Protein AF-V9HM98-F1 (afdb_monomer)

Organism: NCBI:txid641147

Radius of gyration: 25.58 Å; Cα contacts (8 Å, |Δi|>4): 56; chains: 1; bounding box: 31×77×82 Å

Structure (mmCIF, N/CA/C/O backbone):
data_AF-V9HM98-F1
#
_entry.id   AF-V9HM98-F1
#
loop_
_atom_site.group_PDB
_atom_site.id
_atom_site.type_symbol
_atom_site.label_atom_id
_atom_site.label_alt_id
_atom_site.label_comp_id
_atom_site.label_asym_id
_atom_site.label_entity_id
_atom_site.label_seq_id
_atom_site.pdbx_PDB_ins_code
_atom_site.Cartn_x
_atom_site.Cartn_y
_atom_site.Cartn_z
_atom_site.occupancy
_atom_site.B_iso_or_equiv
_atom_site.auth_seq_id
_atom_site.auth_comp_id
_atom_site.auth_asym_id
_atom_site.auth_atom_id
_atom_site.pdbx_PDB_model_num
ATOM 1 N N . MET A 1 1 ? 10.610 67.398 22.440 1.00 40.25 1 MET A N 1
ATOM 2 C CA . MET A 1 1 ? 9.417 66.665 21.952 1.00 40.25 1 MET A CA 1
ATOM 3 C C . MET A 1 1 ? 9.298 65.386 22.791 1.00 40.25 1 MET A C 1
ATOM 5 O O . MET A 1 1 ? 10.158 64.537 22.656 1.00 40.25 1 MET A O 1
ATOM 9 N N . LYS A 1 2 ? 8.566 65.374 23.925 1.00 47.34 2 LYS A N 1
ATOM 10 C CA . LYS A 1 2 ? 7.246 64.705 24.119 1.00 47.34 2 LYS A CA 1
ATOM 11 C C . LYS A 1 2 ? 7.135 63.411 23.273 1.00 47.34 2 LYS A C 1
ATOM 13 O O . LYS A 1 2 ? 7.101 63.528 22.058 1.00 47.34 2 LYS A O 1
ATOM 18 N N . LYS A 1 3 ? 7.059 62.194 23.830 1.00 44.09 3 LYS A N 1
ATOM 19 C CA . LYS A 1 3 ? 6.040 61.705 24.781 1.00 44.09 3 LYS A CA 1
ATOM 20 C C . LYS A 1 3 ? 6.551 60.533 25.644 1.00 44.09 3 LYS A C 1
ATOM 22 O O . LYS A 1 3 ? 7.114 59.577 25.128 1.00 44.09 3 LYS A O 1
ATOM 27 N N . LEU A 1 4 ? 6.260 60.624 26.941 1.00 59.47 4 LEU A N 1
ATOM 28 C CA . LEU A 1 4 ? 6.165 59.519 27.898 1.00 59.47 4 LEU A CA 1
ATOM 29 C C . LEU A 1 4 ? 5.005 58.596 27.511 1.00 59.47 4 LEU A C 1
ATOM 31 O O . LEU A 1 4 ? 3.906 59.119 27.337 1.00 59.47 4 LEU A O 1
ATOM 35 N N . ILE A 1 5 ? 5.211 57.276 27.491 1.00 60.12 5 ILE A N 1
ATOM 36 C CA . ILE A 1 5 ? 4.172 56.299 27.852 1.00 60.12 5 ILE A CA 1
ATOM 37 C C . ILE A 1 5 ? 4.832 55.166 28.653 1.00 60.12 5 ILE A C 1
ATOM 39 O O . ILE A 1 5 ? 5.575 54.345 28.124 1.00 60.12 5 ILE A O 1
ATOM 43 N N . LEU A 1 6 ? 4.552 55.182 29.954 1.00 52.66 6 LEU A N 1
ATOM 44 C CA . LEU A 1 6 ? 4.704 54.081 30.898 1.00 52.66 6 LEU A CA 1
ATOM 45 C C . LEU A 1 6 ? 3.613 53.044 30.609 1.00 52.66 6 LEU A C 1
ATOM 47 O O . LEU A 1 6 ? 2.437 53.400 30.662 1.00 52.66 6 LEU A O 1
ATOM 51 N N . ILE A 1 7 ? 3.973 51.782 30.367 1.00 58.44 7 ILE A N 1
ATOM 52 C CA 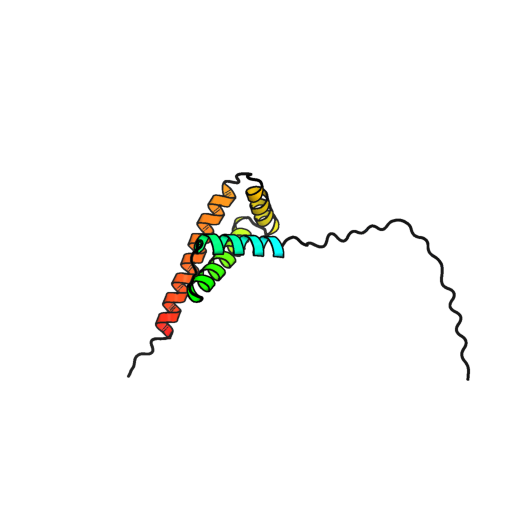. ILE A 1 7 ? 3.044 50.651 30.515 1.00 58.44 7 ILE A CA 1
ATOM 53 C C . ILE A 1 7 ? 3.763 49.546 31.288 1.00 58.44 7 ILE A C 1
ATOM 55 O O . ILE A 1 7 ? 4.513 48.742 30.741 1.00 58.44 7 ILE A O 1
ATOM 59 N N . SER A 1 8 ? 3.517 49.549 32.595 1.00 55.88 8 SER A N 1
ATOM 60 C CA . SER A 1 8 ? 3.678 48.406 33.484 1.00 55.88 8 SER A CA 1
ATOM 61 C C . SER A 1 8 ? 2.553 47.411 33.202 1.00 55.88 8 SER A C 1
ATOM 63 O O . SER A 1 8 ? 1.397 47.744 33.453 1.00 55.88 8 SER A O 1
ATOM 65 N N . VAL A 1 9 ? 2.858 46.198 32.729 1.00 57.97 9 VAL A N 1
ATOM 66 C CA . VAL A 1 9 ? 1.896 45.079 32.709 1.00 57.97 9 VAL A CA 1
ATOM 67 C C . VAL A 1 9 ? 2.601 43.776 33.103 1.00 57.97 9 VAL A C 1
ATOM 69 O O . VAL A 1 9 ? 3.288 43.141 32.314 1.00 57.97 9 VAL A O 1
ATOM 72 N N . LEU A 1 10 ? 2.416 43.457 34.386 1.00 48.59 10 LEU A N 1
ATOM 73 C CA . LEU A 1 10 ? 2.056 42.159 34.970 1.00 48.59 10 LEU A CA 1
ATOM 74 C C . LEU A 1 10 ? 2.891 40.915 34.607 1.00 48.59 10 LEU A C 1
ATOM 76 O O . LEU A 1 10 ? 2.610 40.198 33.648 1.00 48.59 10 LEU A O 1
ATOM 80 N N . LEU A 1 11 ? 3.794 40.565 35.537 1.00 52.94 11 LEU A N 1
ATOM 81 C CA . LEU A 1 11 ? 4.126 39.173 35.850 1.00 52.94 11 LEU A CA 1
ATOM 82 C C . LEU A 1 11 ? 2.828 38.380 36.054 1.00 52.94 11 LEU A C 1
ATOM 84 O O . LEU A 1 11 ? 2.105 38.611 37.021 1.00 52.94 11 LEU A O 1
ATOM 88 N N . SER A 1 12 ? 2.579 37.411 35.179 1.00 51.75 12 SER A N 1
ATOM 89 C CA . SER A 1 12 ? 1.585 36.363 35.402 1.00 51.75 12 SER A CA 1
ATOM 90 C C . SER A 1 12 ? 2.308 35.020 35.353 1.00 51.75 12 SER A C 1
ATOM 92 O O . SER A 1 12 ? 2.498 34.450 34.281 1.00 51.75 12 SER A O 1
ATOM 94 N N . LEU A 1 13 ? 2.744 34.522 36.516 1.00 52.25 13 LEU A N 1
ATOM 95 C CA . LEU A 1 13 ? 3.039 33.100 36.678 1.00 52.25 13 LEU A CA 1
ATOM 96 C C . LEU A 1 13 ? 1.717 32.343 36.535 1.00 52.25 13 LEU A C 1
ATOM 98 O O . LEU A 1 13 ? 0.898 32.354 37.449 1.00 52.25 13 LEU A O 1
ATOM 102 N N . THR A 1 14 ? 1.518 31.688 35.395 1.00 60.25 14 THR A N 1
ATOM 103 C CA . THR A 1 14 ? 0.473 30.672 35.244 1.00 60.25 14 THR A CA 1
ATOM 104 C C . THR A 1 14 ? 1.160 29.347 34.962 1.00 60.25 14 THR A C 1
ATOM 106 O O . THR A 1 14 ? 1.783 29.161 33.919 1.00 60.25 14 THR A O 1
ATOM 109 N N . ALA A 1 15 ? 1.091 28.455 35.946 1.00 52.12 15 ALA A N 1
ATOM 110 C CA . ALA A 1 15 ? 1.438 27.053 35.807 1.00 52.12 15 ALA A CA 1
ATOM 111 C C . ALA A 1 15 ? 0.477 26.351 34.829 1.00 52.12 15 ALA A C 1
ATOM 113 O O . ALA A 1 15 ? -0.694 26.710 34.733 1.00 52.12 15 ALA A O 1
ATOM 114 N N . CYS A 1 16 ? 0.994 25.313 34.168 1.00 51.22 16 CYS A N 1
ATOM 115 C CA . CYS A 1 16 ? 0.264 24.285 33.423 1.00 51.22 16 CYS A CA 1
ATOM 116 C C . CYS A 1 16 ? -0.601 24.764 32.248 1.00 51.22 16 CYS A C 1
ATOM 118 O O . CYS A 1 16 ? -1.818 24.802 32.344 1.00 51.22 16 CYS A O 1
ATOM 120 N N . PHE A 1 17 ? 0.016 24.936 31.081 1.00 46.81 17 PHE A N 1
ATOM 121 C CA . PHE A 1 17 ? -0.564 24.393 29.851 1.00 46.81 17 PHE A CA 1
ATOM 122 C C . PHE A 1 17 ? 0.560 23.774 29.022 1.00 46.81 17 PHE A C 1
ATOM 124 O O . PHE A 1 17 ? 1.046 24.350 28.052 1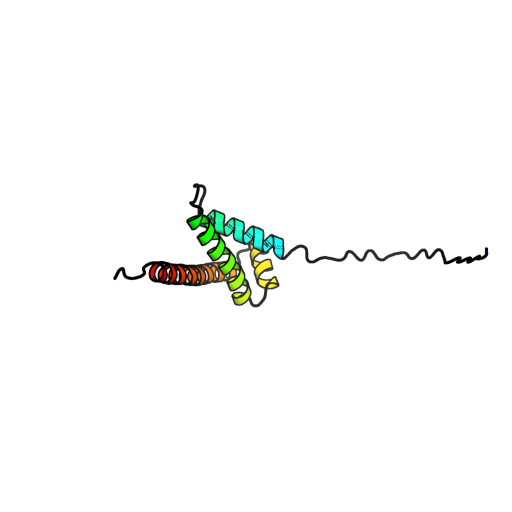.00 46.81 17 PHE A O 1
ATOM 131 N N . ASP A 1 18 ? 0.935 22.551 29.405 1.00 50.56 18 ASP A N 1
ATOM 132 C CA . ASP A 1 18 ? 1.464 21.545 28.484 1.00 50.56 18 ASP A CA 1
ATOM 133 C C . ASP A 1 18 ? 0.326 21.184 27.516 1.00 50.56 18 ASP A C 1
ATOM 135 O O . ASP A 1 18 ? -0.275 20.116 27.559 1.00 50.56 18 ASP A O 1
ATOM 139 N N . LYS A 1 19 ? -0.083 22.142 26.679 1.00 44.31 19 LYS A N 1
ATOM 140 C CA . LYS A 1 19 ? -0.898 21.829 25.515 1.00 44.31 19 LYS A CA 1
ATOM 141 C C . LYS A 1 19 ? 0.100 21.436 24.447 1.00 44.31 19 LYS A C 1
ATOM 143 O O . LYS A 1 19 ? 0.387 22.197 23.528 1.00 44.31 19 LYS A O 1
ATOM 148 N N . LYS A 1 20 ? 0.657 20.234 24.624 1.00 40.72 20 LYS A N 1
ATOM 149 C CA . LYS A 1 20 ? 1.139 19.411 23.526 1.00 40.72 20 LYS A CA 1
ATOM 150 C C . LYS A 1 20 ? 0.011 19.443 22.500 1.00 40.72 20 LYS A C 1
ATOM 152 O O . LYS A 1 20 ? -1.014 18.786 22.663 1.00 40.72 20 LYS A O 1
ATOM 157 N N . GLN A 1 21 ? 0.127 20.321 21.510 1.00 38.16 21 GLN A N 1
ATOM 158 C CA . GLN A 1 21 ? -0.650 20.157 20.305 1.00 38.16 21 GLN A CA 1
ATOM 159 C C . GLN A 1 21 ? -0.159 18.827 19.752 1.00 38.16 21 GLN A C 1
ATOM 161 O O . GLN A 1 21 ? 0.961 18.727 19.252 1.00 38.16 21 GLN A O 1
ATOM 166 N N . GLU A 1 22 ? -0.956 17.779 19.942 1.00 50.53 22 GLU A N 1
ATOM 167 C CA . GLU A 1 22 ? -0.905 16.619 19.070 1.00 50.53 22 GLU A CA 1
ATOM 168 C C . GLU A 1 22 ? -1.279 17.132 17.682 1.00 50.53 22 GLU A C 1
ATOM 170 O O . GLU A 1 22 ? -2.430 17.121 17.255 1.00 50.53 22 GLU A O 1
ATOM 175 N N . GLU A 1 23 ? -0.285 17.695 17.001 1.00 45.44 23 GLU A N 1
ATOM 176 C CA . GLU A 1 23 ? -0.349 17.872 15.569 1.00 45.44 23 GLU A CA 1
ATOM 177 C C . GLU A 1 23 ? -0.552 16.484 14.952 1.00 45.44 23 GLU A C 1
ATOM 179 O O . GLU A 1 23 ? 0.137 15.540 15.360 1.00 45.44 23 GLU A O 1
ATOM 184 N N . PRO A 1 24 ? -1.448 16.322 13.965 1.00 44.25 24 PRO A N 1
ATOM 185 C CA . PRO A 1 24 ? -1.647 15.055 13.278 1.00 44.25 24 PRO A CA 1
ATOM 186 C C . PRO A 1 24 ? -0.438 14.788 12.370 1.00 44.25 24 PRO A C 1
ATOM 188 O O . PRO A 1 24 ? -0.489 14.912 11.152 1.00 44.25 24 PRO A O 1
ATOM 191 N N . LYS A 1 25 ? 0.692 14.413 12.970 1.00 43.84 25 LYS A N 1
ATOM 192 C CA . LYS A 1 25 ? 1.968 14.116 12.307 1.00 43.84 25 LYS A CA 1
ATOM 193 C C . LYS A 1 25 ? 1.998 12.703 11.708 1.00 43.84 25 LYS A C 1
ATOM 195 O O . LYS A 1 25 ? 3.060 12.095 11.616 1.00 43.84 25 LYS A O 1
ATOM 200 N N . SER A 1 26 ? 0.835 12.142 11.372 1.00 51.38 26 SER A N 1
ATOM 201 C CA . SER A 1 26 ? 0.700 10.704 11.104 1.00 51.38 26 SER A CA 1
ATOM 202 C C . SER A 1 26 ? 0.028 10.343 9.780 1.00 51.38 26 SER A C 1
ATOM 204 O O . SER A 1 26 ? 0.063 9.167 9.443 1.00 51.38 26 SER A O 1
ATOM 206 N N . THR A 1 27 ? -0.543 11.277 9.019 1.00 55.84 27 THR A N 1
ATOM 207 C CA . THR A 1 27 ? -1.275 10.927 7.785 1.00 55.84 27 THR A CA 1
ATOM 208 C C . THR A 1 27 ? -0.382 10.930 6.538 1.00 55.84 27 THR A C 1
ATOM 210 O O . THR A 1 27 ? -0.412 10.002 5.731 1.00 55.84 27 THR A O 1
ATOM 213 N N . SER A 1 28 ? 0.502 11.926 6.387 1.00 65.75 28 SER A N 1
ATOM 214 C CA . SER A 1 28 ? 1.401 12.008 5.221 1.00 65.75 28 SER A CA 1
ATOM 215 C C . SER A 1 28 ? 2.489 10.930 5.218 1.00 65.75 28 SER A C 1
ATOM 217 O O . SER A 1 28 ? 2.872 10.449 4.152 1.00 65.75 28 SER A O 1
ATOM 219 N N . SER A 1 29 ? 2.966 10.520 6.395 1.00 85.62 29 SER A N 1
ATOM 220 C CA . SER A 1 29 ? 4.038 9.531 6.534 1.00 85.62 29 SER A CA 1
ATOM 221 C C . SER A 1 29 ? 3.572 8.114 6.202 1.00 85.62 29 SER A C 1
ATOM 223 O O . SER A 1 29 ? 4.300 7.386 5.534 1.00 85.62 29 SER A O 1
ATOM 225 N N . ILE A 1 30 ? 2.352 7.729 6.591 1.00 91.69 30 ILE A N 1
ATOM 226 C CA . ILE A 1 30 ? 1.814 6.393 6.289 1.00 91.69 30 ILE A CA 1
ATOM 227 C C . ILE A 1 30 ? 1.582 6.243 4.795 1.00 91.69 30 ILE A C 1
ATOM 229 O O . ILE A 1 30 ? 2.021 5.252 4.222 1.00 91.69 30 ILE A O 1
ATOM 233 N N . ARG A 1 31 ? 0.975 7.244 4.145 1.00 94.44 31 ARG A N 1
ATOM 234 C CA . ARG A 1 31 ? 0.812 7.242 2.687 1.00 94.44 31 ARG A CA 1
ATOM 235 C C . ARG A 1 31 ? 2.152 7.101 1.976 1.00 94.44 31 ARG A C 1
ATOM 237 O O . ARG A 1 31 ? 2.296 6.251 1.108 1.00 94.44 31 ARG A O 1
ATOM 244 N N . GLN A 1 32 ? 3.149 7.901 2.357 1.00 94.25 32 GLN A N 1
ATOM 245 C CA . GLN A 1 32 ? 4.476 7.837 1.739 1.00 94.25 32 GLN A CA 1
ATOM 246 C C . GLN A 1 32 ? 5.140 6.471 1.927 1.00 94.25 32 GLN A C 1
ATOM 248 O O . GLN A 1 32 ? 5.664 5.913 0.964 1.00 94.25 32 GLN A O 1
ATOM 253 N N . ASN A 1 33 ? 5.097 5.922 3.142 1.00 93.62 33 ASN A N 1
ATOM 254 C CA . ASN A 1 33 ? 5.679 4.616 3.443 1.00 93.62 33 ASN A CA 1
ATOM 255 C C . ASN A 1 33 ? 4.965 3.498 2.680 1.00 93.62 33 ASN A C 1
ATOM 257 O O . ASN A 1 33 ? 5.628 2.680 2.043 1.00 93.62 33 ASN A O 1
ATOM 261 N N . PHE A 1 34 ? 3.630 3.515 2.681 1.00 93.94 34 PHE A N 1
ATOM 262 C CA . PHE A 1 34 ? 2.800 2.580 1.930 1.00 93.94 34 PHE A CA 1
ATOM 263 C C . PHE A 1 34 ? 3.132 2.628 0.439 1.00 93.94 34 PHE A C 1
ATOM 265 O O . PHE A 1 34 ? 3.491 1.610 -0.150 1.00 93.94 34 PHE A O 1
ATOM 272 N N . THR A 1 35 ? 3.076 3.814 -0.175 1.00 95.00 35 THR A N 1
ATOM 273 C CA . THR A 1 35 ? 3.312 3.956 -1.612 1.00 95.00 35 THR A CA 1
ATOM 274 C C . THR A 1 35 ? 4.735 3.544 -1.975 1.00 95.00 35 THR A C 1
ATOM 276 O O . THR A 1 35 ? 4.930 2.831 -2.955 1.00 95.00 35 THR A O 1
ATOM 279 N N . LYS A 1 36 ? 5.735 3.909 -1.163 1.00 94.69 36 LYS A N 1
ATOM 280 C CA . LYS A 1 36 ? 7.124 3.492 -1.382 1.00 94.69 36 LYS A CA 1
ATOM 281 C C . LYS A 1 36 ? 7.275 1.969 -1.338 1.00 94.69 36 LYS A C 1
ATOM 283 O O . LYS A 1 36 ? 7.894 1.405 -2.238 1.00 94.69 36 LYS A O 1
ATOM 288 N N . ALA A 1 37 ? 6.704 1.309 -0.330 1.00 93.44 37 ALA A N 1
ATOM 289 C CA . ALA A 1 37 ? 6.758 -0.146 -0.195 1.00 93.44 37 ALA A CA 1
ATOM 290 C C . ALA A 1 37 ? 6.014 -0.857 -1.337 1.00 93.44 37 ALA A C 1
ATOM 292 O O . ALA A 1 37 ? 6.517 -1.835 -1.891 1.00 93.44 37 ALA A O 1
ATOM 293 N N . CYS A 1 38 ? 4.858 -0.329 -1.742 1.00 95.44 38 CYS A N 1
ATOM 294 C CA . CYS A 1 38 ? 4.094 -0.826 -2.881 1.00 95.44 38 CYS A CA 1
ATOM 295 C C . CYS A 1 38 ? 4.895 -0.715 -4.189 1.00 95.44 38 CYS A C 1
ATOM 297 O O . CYS A 1 38 ? 5.027 -1.702 -4.912 1.00 95.44 38 CYS A O 1
ATOM 299 N N . VAL A 1 39 ? 5.506 0.443 -4.467 1.00 95.50 39 VAL A N 1
ATOM 300 C CA . VAL A 1 39 ? 6.325 0.652 -5.674 1.00 95.50 39 VAL A CA 1
ATOM 301 C C . VAL A 1 39 ? 7.542 -0.268 -5.674 1.00 95.50 39 VAL A C 1
ATOM 303 O O . VAL A 1 39 ? 7.820 -0.911 -6.685 1.00 95.50 39 VAL A O 1
ATOM 306 N N . GLN A 1 40 ? 8.244 -0.374 -4.544 1.00 95.25 40 GLN A N 1
ATOM 307 C CA . GLN A 1 40 ? 9.378 -1.287 -4.405 1.00 95.25 40 GLN A CA 1
ATOM 308 C C . GLN A 1 40 ? 8.955 -2.741 -4.654 1.00 95.25 40 GLN A C 1
ATOM 310 O O . GLN A 1 40 ? 9.643 -3.462 -5.370 1.00 95.25 40 GLN A O 1
ATOM 315 N N . SER A 1 41 ? 7.801 -3.157 -4.129 1.00 93.62 41 SER A N 1
ATOM 316 C CA . SER A 1 41 ? 7.265 -4.508 -4.339 1.00 93.62 41 SER A CA 1
ATOM 317 C C . SER A 1 41 ? 6.890 -4.763 -5.801 1.00 93.62 41 SER A C 1
ATOM 319 O O . SER A 1 41 ? 7.138 -5.847 -6.321 1.00 93.62 41 SER A O 1
ATOM 321 N N . ALA A 1 42 ? 6.328 -3.763 -6.487 1.00 94.19 42 ALA A N 1
ATOM 322 C CA . ALA A 1 42 ? 5.919 -3.874 -7.885 1.00 94.19 42 ALA A CA 1
ATOM 323 C C . ALA A 1 42 ? 7.107 -3.944 -8.860 1.00 94.19 42 ALA A C 1
ATOM 325 O O . ALA A 1 42 ? 7.020 -4.600 -9.899 1.00 94.19 42 ALA A O 1
ATOM 326 N N . LEU A 1 43 ? 8.207 -3.253 -8.551 1.00 95.25 43 LEU A N 1
ATOM 327 C CA . LEU A 1 43 ? 9.378 -3.161 -9.430 1.00 95.25 43 LEU A CA 1
ATOM 328 C C . LEU A 1 43 ? 10.478 -4.176 -9.079 1.00 95.25 43 LEU A C 1
ATOM 330 O O . LEU A 1 43 ? 11.272 -4.543 -9.949 1.00 95.25 43 LEU A O 1
ATOM 334 N N . GLY A 1 44 ? 10.508 -4.653 -7.832 1.00 92.12 44 GLY A N 1
ATOM 335 C CA . GLY A 1 44 ? 11.594 -5.466 -7.291 1.00 92.12 44 GLY A CA 1
ATOM 336 C C . GLY A 1 44 ? 12.917 -4.695 -7.204 1.00 92.12 44 GLY A C 1
ATOM 337 O O . GLY A 1 44 ? 12.963 -3.474 -7.336 1.00 92.12 44 GLY A O 1
ATOM 338 N N . ASP A 1 45 ? 14.021 -5.420 -7.019 1.00 89.19 45 ASP A N 1
ATOM 339 C CA . ASP A 1 45 ? 15.351 -4.819 -6.799 1.00 89.19 45 ASP A CA 1
ATOM 340 C C . ASP A 1 45 ? 16.067 -4.379 -8.090 1.00 89.19 45 ASP A C 1
ATOM 342 O O . ASP A 1 45 ? 17.208 -3.912 -8.062 1.00 89.19 45 ASP A O 1
ATOM 346 N N . LYS A 1 46 ? 15.433 -4.562 -9.253 1.00 84.69 46 LYS A N 1
ATOM 347 C CA . LYS A 1 46 ? 16.043 -4.230 -10.544 1.00 84.69 46 LYS A CA 1
ATOM 348 C C . LYS A 1 46 ? 15.771 -2.768 -10.901 1.00 84.69 46 LYS A C 1
ATOM 350 O O . LYS A 1 46 ? 14.666 -2.283 -10.669 1.00 84.69 46 LYS A O 1
ATOM 355 N N . PRO A 1 47 ? 16.725 -2.082 -11.554 1.00 85.31 47 PRO A N 1
ATOM 356 C CA . PRO A 1 47 ? 16.468 -0.764 -12.115 1.00 85.31 47 PRO A CA 1
ATOM 357 C C . PRO A 1 47 ? 15.259 -0.802 -13.058 1.00 85.31 47 PRO A C 1
ATOM 359 O O . PRO A 1 47 ? 15.226 -1.579 -14.018 1.00 85.31 47 PRO A O 1
ATOM 362 N N . ALA A 1 48 ? 14.262 0.032 -12.778 1.00 90.38 48 ALA A N 1
ATOM 363 C CA . ALA A 1 48 ? 13.097 0.223 -13.628 1.00 90.38 48 ALA A CA 1
ATOM 364 C C . ALA A 1 48 ? 13.324 1.404 -14.581 1.00 90.38 48 ALA A C 1
ATOM 366 O O . ALA A 1 48 ? 14.044 2.346 -14.251 1.00 90.38 48 ALA A O 1
ATOM 367 N N . SER A 1 49 ? 12.697 1.371 -15.760 1.00 94.19 49 SER A N 1
ATOM 368 C CA . SER A 1 49 ? 12.648 2.565 -16.609 1.00 94.19 49 SER A CA 1
ATOM 369 C C . SER A 1 49 ? 11.788 3.649 -15.940 1.00 94.19 49 SER A C 1
ATOM 371 O O . SER A 1 49 ? 10.905 3.305 -15.141 1.00 94.19 49 SER A O 1
ATOM 373 N N . PRO A 1 50 ? 11.987 4.938 -16.267 1.00 94.50 50 PRO A N 1
ATOM 374 C CA . PRO A 1 50 ? 11.168 6.020 -15.721 1.00 94.50 50 PRO A CA 1
ATOM 375 C C . PRO A 1 50 ? 9.664 5.797 -15.927 1.00 94.50 50 PRO A C 1
ATOM 377 O O . PRO A 1 50 ? 8.873 6.061 -15.026 1.00 94.50 50 PRO A O 1
ATOM 380 N N . GLU A 1 51 ? 9.262 5.231 -17.067 1.00 92.19 51 GLU A N 1
ATOM 381 C CA . GLU A 1 51 ? 7.860 4.939 -17.381 1.00 92.19 51 GLU A CA 1
ATOM 382 C C . GLU A 1 51 ? 7.295 3.849 -16.466 1.00 92.19 51 GLU A C 1
ATOM 384 O O . GLU A 1 51 ? 6.193 3.992 -15.935 1.00 92.19 51 GLU A O 1
ATOM 389 N N . LYS A 1 52 ? 8.059 2.772 -16.233 1.00 92.44 52 LYS A N 1
ATOM 390 C CA . LYS A 1 52 ? 7.659 1.707 -15.300 1.00 92.44 52 LYS A CA 1
ATOM 391 C C . LYS A 1 52 ? 7.563 2.232 -13.873 1.00 92.44 52 LYS A C 1
ATOM 393 O O . LYS A 1 52 ? 6.619 1.895 -13.163 1.00 92.44 52 LYS A O 1
ATOM 398 N N . GLN A 1 53 ? 8.511 3.076 -13.472 1.00 95.00 53 GLN A N 1
ATOM 399 C CA . GLN A 1 53 ? 8.502 3.706 -12.158 1.00 95.00 53 GLN A CA 1
ATOM 400 C C . GLN A 1 53 ? 7.287 4.620 -11.982 1.00 95.00 53 GLN A C 1
ATOM 402 O O . GLN A 1 53 ? 6.601 4.539 -10.966 1.00 95.00 53 GLN A O 1
ATOM 407 N N . GLN A 1 54 ? 6.976 5.441 -12.986 1.00 94.12 54 GLN A N 1
ATOM 408 C CA . GLN A 1 54 ? 5.815 6.322 -12.962 1.00 94.12 54 GLN A CA 1
ATOM 409 C C . GLN A 1 54 ? 4.501 5.534 -12.927 1.00 94.12 54 GLN A C 1
ATOM 411 O O . GLN A 1 54 ? 3.614 5.866 -12.143 1.00 94.12 54 GLN A O 1
ATOM 416 N N . PHE A 1 55 ? 4.373 4.476 -13.731 1.00 94.19 55 PHE A N 1
ATOM 417 C CA . PHE A 1 55 ? 3.183 3.626 -13.724 1.00 94.19 55 PHE A CA 1
ATOM 418 C C . PHE A 1 55 ? 2.971 2.946 -12.364 1.00 94.19 55 PHE A C 1
ATOM 420 O O . PHE A 1 55 ? 1.854 2.949 -11.839 1.00 94.19 55 PHE A O 1
ATOM 427 N N . ALA A 1 56 ? 4.038 2.406 -11.766 1.00 95.31 56 ALA A N 1
ATOM 428 C CA . ALA A 1 56 ? 3.980 1.812 -10.433 1.00 95.31 56 ALA A CA 1
ATOM 429 C C . ALA A 1 56 ? 3.565 2.848 -9.379 1.00 95.31 56 ALA A C 1
ATOM 431 O O . ALA A 1 56 ? 2.662 2.584 -8.589 1.00 95.31 56 ALA A O 1
ATOM 432 N N . GLN A 1 57 ? 4.156 4.046 -9.415 1.00 95.94 57 GLN A N 1
ATOM 433 C CA . GLN A 1 57 ? 3.814 5.145 -8.510 1.00 95.94 57 GLN A CA 1
ATOM 434 C C . GLN A 1 57 ? 2.329 5.519 -8.612 1.00 95.94 57 GLN A C 1
ATOM 436 O O . GLN A 1 57 ? 1.629 5.525 -7.602 1.00 95.94 57 GLN A O 1
ATOM 441 N N . GLN A 1 58 ? 1.826 5.756 -9.828 1.00 96.00 58 GLN A N 1
ATOM 442 C CA . GLN A 1 58 ? 0.420 6.102 -10.068 1.00 96.00 58 GLN A CA 1
ATOM 443 C C . GLN A 1 58 ? -0.537 5.006 -9.588 1.00 96.00 58 GLN A C 1
ATOM 445 O O . GLN A 1 58 ? -1.565 5.297 -8.975 1.00 96.00 58 GLN A O 1
ATOM 450 N N . THR A 1 59 ? -0.187 3.744 -9.841 1.00 96.25 59 THR A N 1
ATOM 451 C CA . THR A 1 59 ? -0.986 2.596 -9.405 1.00 96.25 59 THR A CA 1
ATOM 452 C C . THR A 1 59 ? -1.025 2.507 -7.881 1.00 96.25 59 THR A C 1
ATOM 454 O O . THR A 1 59 ? -2.107 2.409 -7.313 1.00 96.25 59 THR A O 1
ATOM 457 N N . CYS A 1 60 ? 0.120 2.610 -7.206 1.00 96.75 60 CYS A N 1
ATOM 458 C CA . CYS A 1 60 ? 0.206 2.522 -5.749 1.00 96.75 60 CYS A CA 1
ATOM 459 C C . CYS A 1 60 ? -0.464 3.703 -5.027 1.00 96.75 60 CYS A C 1
ATOM 461 O O . CYS A 1 60 ? -1.106 3.502 -3.998 1.00 96.75 60 CYS A O 1
ATOM 463 N N . ASP A 1 61 ? -0.377 4.917 -5.579 1.00 96.38 61 ASP A N 1
ATOM 464 C CA . ASP A 1 61 ? -1.126 6.070 -5.068 1.00 96.38 61 ASP A CA 1
ATOM 465 C C . ASP A 1 61 ? -2.643 5.844 -5.175 1.00 96.38 61 ASP A C 1
ATOM 467 O O . ASP A 1 61 ? -3.376 6.102 -4.223 1.00 96.38 61 ASP A O 1
ATOM 471 N N . CYS A 1 62 ? -3.110 5.294 -6.299 1.00 97.69 62 CYS A N 1
ATOM 472 C CA . CYS A 1 62 ? -4.514 4.924 -6.471 1.00 97.69 62 CYS A CA 1
ATOM 473 C C . CYS A 1 62 ? -4.955 3.844 -5.476 1.00 97.69 62 CYS A C 1
ATOM 475 O O . CYS A 1 62 ? -6.028 3.971 -4.896 1.00 97.69 62 CYS A O 1
ATOM 477 N N . VAL A 1 63 ? -4.135 2.813 -5.242 1.00 97.19 63 VAL A N 1
ATOM 478 C CA . VAL A 1 63 ? -4.443 1.742 -4.277 1.00 97.19 63 VAL A CA 1
ATOM 479 C C . VAL A 1 63 ? -4.667 2.321 -2.885 1.00 97.19 63 VAL A C 1
ATOM 481 O O . VAL A 1 63 ? -5.625 1.947 -2.216 1.00 97.19 63 VAL A O 1
ATOM 484 N N . TYR A 1 64 ? -3.827 3.267 -2.461 1.00 96.88 64 TYR A N 1
ATOM 485 C CA . TYR A 1 64 ? -4.000 3.928 -1.172 1.00 96.88 64 TYR A CA 1
ATOM 486 C C . TYR A 1 64 ? -5.333 4.688 -1.095 1.00 96.88 64 TYR A C 1
ATOM 488 O O . TYR A 1 64 ? -6.085 4.531 -0.133 1.00 96.88 64 TYR A O 1
ATOM 496 N N . ASP A 1 65 ? -5.655 5.472 -2.125 1.00 96.75 65 ASP A N 1
ATOM 497 C CA . ASP A 1 65 ? -6.871 6.288 -2.154 1.00 96.75 65 ASP A CA 1
ATOM 498 C C . ASP A 1 65 ? -8.150 5.426 -2.250 1.00 96.75 65 ASP A C 1
ATOM 500 O O . ASP A 1 65 ? -9.163 5.738 -1.621 1.00 96.75 65 ASP A O 1
ATOM 504 N N . GLU A 1 66 ? -8.127 4.326 -3.010 1.00 97.50 66 GLU A N 1
ATOM 505 C CA . GLU A 1 66 ? -9.238 3.365 -3.073 1.00 97.50 66 GLU A CA 1
ATOM 506 C C . GLU A 1 66 ? -9.349 2.533 -1.783 1.00 97.50 66 GLU A C 1
ATOM 508 O O . GLU A 1 66 ? -10.460 2.240 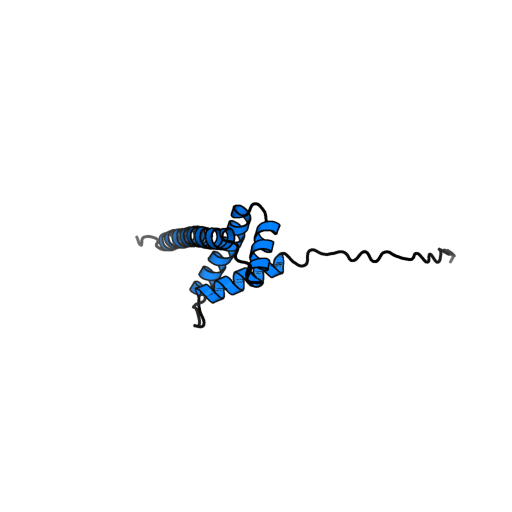-1.335 1.00 97.50 66 GLU A O 1
ATOM 513 N N . GLY A 1 67 ? -8.226 2.225 -1.126 1.00 96.94 67 GLY A N 1
ATOM 514 C CA . GLY A 1 67 ? -8.194 1.553 0.175 1.00 96.94 67 GLY A CA 1
ATOM 515 C C . GLY A 1 67 ? -8.928 2.347 1.257 1.00 96.94 67 GLY A C 1
ATOM 516 O O . GLY A 1 67 ? -9.753 1.786 1.981 1.00 96.94 67 GLY A O 1
ATOM 517 N N . ILE A 1 68 ? -8.732 3.671 1.293 1.00 96.69 68 ILE A N 1
ATOM 518 C CA . ILE A 1 68 ? -9.476 4.586 2.178 1.00 96.69 68 ILE A CA 1
ATOM 519 C C . ILE A 1 68 ? -10.989 4.456 1.965 1.00 96.69 68 ILE A C 1
ATOM 521 O O . ILE A 1 68 ? -11.747 4.339 2.930 1.00 96.69 68 ILE A O 1
ATOM 525 N N . LYS A 1 69 ? -11.442 4.457 0.705 1.00 96.31 69 LYS A N 1
ATOM 526 C CA . LYS A 1 69 ? -12.872 4.353 0.373 1.00 96.31 69 LYS A CA 1
ATOM 527 C C . LYS A 1 69 ? -13.454 3.006 0.793 1.00 96.31 69 LYS A C 1
ATOM 529 O O . LYS A 1 69 ? -14.562 2.965 1.318 1.00 96.31 69 LYS A O 1
ATOM 534 N N . ALA A 1 70 ? -12.708 1.921 0.588 1.00 96.31 70 ALA A N 1
ATOM 535 C CA . ALA A 1 70 ? -13.134 0.568 0.940 1.00 96.31 70 ALA A CA 1
ATOM 536 C C . ALA A 1 70 ? -13.168 0.326 2.461 1.00 96.31 70 ALA A C 1
ATOM 538 O O . ALA A 1 70 ? -13.983 -0.458 2.955 1.00 96.31 70 ALA A O 1
ATOM 539 N N . TYR A 1 71 ? -12.302 1.000 3.222 1.00 93.12 71 TYR A N 1
ATOM 540 C CA . TYR A 1 71 ? -12.329 0.936 4.683 1.00 93.12 71 TYR A CA 1
ATOM 541 C C . TYR A 1 71 ? -13.405 1.817 5.311 1.00 93.12 71 TYR A C 1
ATOM 543 O O . TYR A 1 71 ? -13.912 1.440 6.362 1.00 93.12 71 TYR A O 1
ATOM 551 N N . GLY A 1 72 ? -13.796 2.902 4.639 1.00 93.56 72 GLY A N 1
ATOM 552 C CA . GLY A 1 72 ? -14.837 3.838 5.070 1.00 93.56 72 GLY A CA 1
ATOM 553 C C . GLY A 1 72 ? -14.269 5.180 5.528 1.00 93.56 72 GLY A C 1
ATOM 554 O O . GLY A 1 72 ? -14.910 6.218 5.357 1.00 93.56 72 GLY A O 1
ATOM 555 N N . SER A 1 73 ? -13.036 5.189 6.033 1.00 93.94 73 SER A N 1
ATOM 556 C CA . SER A 1 73 ? -12.322 6.405 6.404 1.00 93.94 73 SER A CA 1
ATOM 557 C C . SER A 1 73 ? -10.807 6.235 6.323 1.00 93.94 73 SER A C 1
ATOM 559 O O . SER A 1 73 ? -10.265 5.129 6.385 1.00 93.94 73 SER A O 1
ATOM 561 N N . GLN A 1 74 ? -10.100 7.364 6.234 1.00 93.75 74 GLN A N 1
ATOM 562 C CA . GLN A 1 74 ? -8.639 7.369 6.207 1.00 93.75 74 GLN A CA 1
ATOM 563 C C . GLN A 1 74 ? -8.040 6.817 7.504 1.00 93.75 74 GLN A C 1
ATOM 565 O O . GLN A 1 74 ? -7.068 6.071 7.461 1.00 93.75 74 GLN A O 1
ATOM 570 N N . ASN A 1 75 ? -8.642 7.138 8.651 1.00 94.06 75 ASN A N 1
ATOM 571 C CA . ASN A 1 75 ? -8.157 6.674 9.947 1.00 94.06 75 ASN A CA 1
ATOM 572 C C . ASN A 1 75 ? -8.258 5.145 10.080 1.00 94.06 75 ASN A C 1
ATOM 574 O O . ASN A 1 75 ? -7.331 4.511 10.571 1.00 94.06 75 ASN A O 1
ATOM 578 N N . GLU A 1 76 ? -9.355 4.538 9.621 1.00 93.19 76 GLU A N 1
ATOM 579 C CA . GLU A 1 76 ? -9.523 3.079 9.661 1.00 93.19 76 GLU A CA 1
ATOM 580 C C . GLU A 1 76 ? -8.541 2.362 8.730 1.00 93.19 76 GLU A C 1
ATOM 582 O O . GLU A 1 76 ? -7.927 1.377 9.134 1.00 93.19 76 GLU A O 1
ATOM 587 N N . TRP A 1 77 ? -8.339 2.891 7.521 1.00 94.75 77 TRP A N 1
ATOM 588 C CA . TRP A 1 77 ? -7.349 2.372 6.577 1.00 94.75 77 TRP A CA 1
ATOM 589 C C . TRP A 1 77 ? -5.920 2.448 7.128 1.00 94.75 77 TRP A C 1
ATOM 591 O O . TRP A 1 77 ? -5.187 1.460 7.138 1.00 94.75 77 TRP A O 1
ATOM 601 N N . GLU A 1 78 ? -5.523 3.614 7.638 1.00 92.81 78 GLU A N 1
ATOM 602 C CA . GLU A 1 78 ? -4.185 3.826 8.188 1.00 92.81 78 GLU A CA 1
ATOM 603 C C . GLU A 1 78 ? -3.918 2.978 9.437 1.00 92.81 78 GLU A C 1
ATOM 605 O O . GLU A 1 78 ? -2.791 2.520 9.632 1.00 92.81 78 GLU A O 1
ATOM 610 N N . ASN A 1 79 ? -4.929 2.756 10.283 1.00 91.62 79 ASN A N 1
ATOM 611 C CA . ASN A 1 79 ? -4.796 1.880 11.446 1.00 91.62 79 ASN A CA 1
ATOM 612 C C . ASN A 1 79 ? -4.612 0.417 11.029 1.00 91.62 79 ASN A C 1
ATOM 614 O O . ASN A 1 79 ? -3.728 -0.244 11.568 1.00 91.62 79 ASN A O 1
ATOM 618 N N . ALA A 1 80 ? -5.351 -0.058 10.021 1.00 91.25 80 ALA A N 1
ATOM 619 C CA . ALA A 1 80 ? -5.157 -1.401 9.480 1.00 91.25 80 ALA A CA 1
ATOM 620 C C . ALA A 1 80 ? -3.735 -1.597 8.921 1.00 91.25 80 ALA A C 1
ATOM 622 O O . ALA A 1 80 ? -3.086 -2.594 9.233 1.00 91.25 80 ALA A O 1
ATOM 623 N N . ILE A 1 81 ? -3.202 -0.615 8.179 1.00 90.69 81 ILE A N 1
ATOM 624 C CA . ILE A 1 81 ? -1.808 -0.641 7.694 1.00 90.69 81 ILE A CA 1
ATOM 625 C C . ILE A 1 81 ? -0.810 -0.697 8.863 1.00 90.69 81 ILE A C 1
ATOM 627 O O . ILE A 1 81 ? 0.097 -1.525 8.868 1.00 90.69 81 ILE A O 1
ATOM 631 N N . LYS A 1 82 ? -0.978 0.162 9.877 1.00 89.12 82 LYS A N 1
ATOM 632 C CA . LYS A 1 82 ? -0.098 0.189 11.061 1.00 89.12 82 LYS A CA 1
ATOM 633 C C . LYS A 1 82 ? -0.093 -1.132 11.824 1.00 89.12 82 LYS A C 1
ATOM 635 O O . LYS A 1 82 ? 0.926 -1.490 12.412 1.00 89.12 82 LYS A O 1
ATOM 640 N N . ASP A 1 83 ? -1.230 -1.810 11.894 1.00 86.19 83 ASP A N 1
ATOM 641 C CA . ASP A 1 83 ? -1.350 -3.071 12.621 1.00 86.19 83 ASP A CA 1
ATOM 642 C C . ASP A 1 83 ? -0.799 -4.251 11.810 1.00 86.19 83 ASP A C 1
ATOM 644 O O . ASP A 1 83 ? -0.203 -5.162 12.391 1.00 86.19 83 ASP A O 1
ATOM 648 N N . PHE A 1 84 ? -0.855 -4.182 10.477 1.00 80.69 84 PHE A N 1
ATOM 649 C CA . PHE A 1 84 ? -0.146 -5.116 9.601 1.00 80.69 84 PHE A CA 1
ATOM 650 C C . PHE A 1 84 ? 1.372 -5.077 9.808 1.00 80.69 84 PHE A C 1
ATOM 652 O O . PHE A 1 84 ? 1.994 -6.132 9.937 1.00 80.69 84 PHE A O 1
ATOM 659 N N . ASP A 1 85 ? 1.965 -3.886 9.956 1.00 73.06 85 ASP A N 1
ATOM 660 C CA . ASP A 1 85 ? 3.393 -3.738 10.290 1.00 73.06 85 ASP A CA 1
ATOM 661 C C . ASP A 1 85 ? 3.753 -4.394 11.639 1.00 73.06 85 ASP A C 1
ATOM 663 O O . ASP A 1 85 ? 4.894 -4.799 11.866 1.00 73.06 85 ASP A O 1
ATOM 667 N N . LYS A 1 86 ? 2.773 -4.560 12.536 1.00 76.19 86 LYS A N 1
ATOM 668 C CA . LYS A 1 86 ? 2.914 -5.276 13.816 1.00 76.19 86 LYS A CA 1
ATOM 669 C C . LYS A 1 86 ? 2.578 -6.768 13.710 1.00 76.19 86 LYS A C 1
ATOM 671 O O . LYS A 1 86 ? 2.422 -7.427 14.735 1.00 76.19 86 LYS A O 1
ATOM 676 N N . SER A 1 87 ? 2.471 -7.311 12.494 1.00 72.94 87 SER A N 1
ATOM 677 C CA . SER A 1 87 ? 2.083 -8.703 12.215 1.00 72.94 87 SER A CA 1
ATOM 678 C C . SER A 1 87 ? 0.680 -9.087 12.706 1.00 72.94 87 SER A C 1
ATOM 680 O O . SER A 1 87 ? 0.392 -10.270 12.896 1.00 72.94 87 SER A O 1
ATOM 682 N N . VAL A 1 88 ? -0.215 -8.114 12.901 1.00 71.62 88 VAL A N 1
ATOM 683 C CA . VAL A 1 88 ? -1.633 -8.397 13.140 1.00 71.62 88 VAL A CA 1
ATOM 684 C C . VAL A 1 88 ? -2.287 -8.647 11.788 1.00 71.62 88 VAL A C 1
ATOM 686 O O . VAL A 1 88 ? -2.329 -7.770 10.927 1.00 71.62 88 VAL A O 1
ATOM 689 N N . ASN A 1 89 ? -2.778 -9.867 11.582 1.00 73.94 89 ASN A N 1
ATOM 690 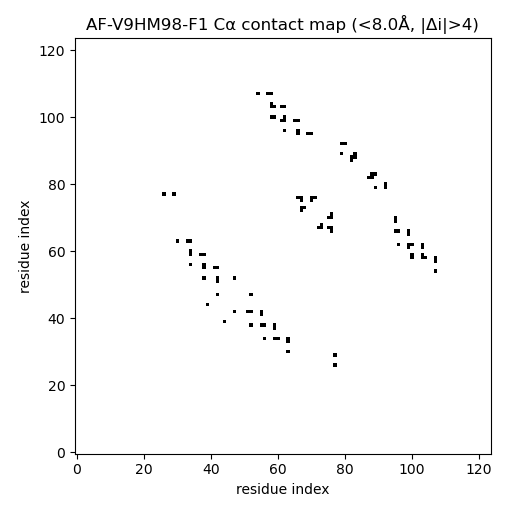C CA . ASN A 1 89 ? -3.434 -10.225 10.333 1.00 73.94 89 ASN A CA 1
ATOM 691 C C . ASN A 1 89 ? -4.882 -9.718 10.337 1.00 73.94 89 ASN A C 1
ATOM 693 O O . ASN A 1 89 ? -5.730 -10.291 11.020 1.00 73.94 89 ASN A O 1
ATOM 697 N N . ASP A 1 90 ? -5.157 -8.668 9.566 1.00 80.94 90 ASP A N 1
ATOM 698 C CA . ASP A 1 90 ? -6.511 -8.243 9.213 1.00 80.94 90 ASP A CA 1
ATOM 699 C C . ASP A 1 90 ? -6.891 -8.855 7.848 1.00 80.94 90 ASP A C 1
ATOM 701 O O . ASP A 1 90 ? -6.369 -8.421 6.814 1.00 80.94 90 ASP A O 1
ATOM 705 N N . PRO A 1 91 ? -7.802 -9.847 7.792 1.00 85.50 91 PRO A N 1
ATOM 706 C CA . PRO A 1 91 ? -8.246 -10.433 6.528 1.00 85.50 91 PRO A CA 1
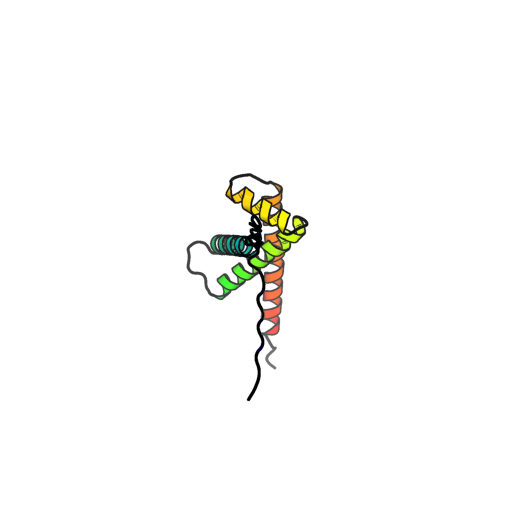ATOM 707 C C . PRO A 1 91 ? -8.865 -9.404 5.572 1.00 85.50 91 PRO A C 1
ATOM 709 O O . PRO A 1 91 ? -8.737 -9.544 4.353 1.00 85.50 91 PRO A O 1
ATOM 712 N N . LYS A 1 92 ? -9.499 -8.349 6.109 1.00 90.44 92 LYS A N 1
ATOM 713 C CA . LYS A 1 92 ? -10.067 -7.265 5.302 1.00 90.44 92 LYS A CA 1
ATOM 714 C C . LYS A 1 92 ? -8.963 -6.494 4.580 1.00 90.44 92 LYS A C 1
ATOM 716 O O . LYS A 1 92 ? -9.163 -6.102 3.434 1.00 90.44 92 LYS A O 1
ATOM 721 N N . LEU A 1 93 ? -7.791 -6.335 5.196 1.00 89.31 93 LEU A N 1
ATOM 722 C CA . LEU A 1 93 ? -6.693 -5.556 4.624 1.00 89.31 93 LEU A CA 1
ATOM 723 C C . LEU A 1 93 ? -6.126 -6.234 3.384 1.00 89.31 93 LEU A C 1
ATOM 725 O O . LEU A 1 93 ? -5.918 -5.576 2.364 1.00 89.31 93 LEU A O 1
ATOM 729 N N . GLN A 1 94 ? -5.919 -7.551 3.450 1.00 86.75 94 GLN A N 1
ATOM 730 C CA . GLN A 1 94 ? -5.461 -8.324 2.296 1.00 86.75 94 GLN A CA 1
ATOM 731 C C . GLN A 1 94 ? -6.484 -8.296 1.161 1.00 86.75 94 GLN A C 1
ATOM 733 O O . GLN A 1 94 ? -6.113 -8.054 0.013 1.00 86.75 94 GLN A O 1
ATOM 738 N N . GLN A 1 95 ? -7.767 -8.499 1.478 1.00 92.12 95 GLN A N 1
ATOM 739 C CA . GLN A 1 95 ? -8.831 -8.453 0.480 1.00 92.12 95 GLN A CA 1
ATOM 740 C C . GLN A 1 95 ? -8.894 -7.079 -0.202 1.00 92.12 95 GLN A C 1
ATOM 742 O O . GLN A 1 95 ? -8.794 -6.998 -1.423 1.00 92.12 95 GLN A O 1
ATOM 747 N N . VAL A 1 96 ? -8.982 -5.998 0.580 1.00 93.50 96 VAL A N 1
ATOM 748 C CA . VAL A 1 96 ? -9.046 -4.629 0.050 1.00 93.50 96 VAL A CA 1
ATOM 749 C C . VAL A 1 96 ? -7.809 -4.303 -0.780 1.00 93.50 96 VAL A C 1
ATOM 751 O O . VAL A 1 96 ? -7.936 -3.721 -1.855 1.00 93.50 96 VAL A O 1
ATOM 754 N N . SER A 1 97 ? -6.618 -4.701 -0.334 1.00 88.50 97 SER A N 1
ATOM 755 C CA . SER A 1 97 ? -5.386 -4.466 -1.094 1.00 88.50 97 SER A CA 1
ATOM 756 C C . SER A 1 97 ? -5.433 -5.158 -2.460 1.00 88.50 97 SER A C 1
ATOM 758 O O . SER A 1 97 ? -5.161 -4.526 -3.476 1.00 88.50 97 SER A O 1
ATOM 760 N N . ASN A 1 98 ? -5.851 -6.425 -2.514 1.00 91.56 98 ASN A N 1
ATOM 761 C CA . ASN A 1 98 ? -5.960 -7.171 -3.770 1.00 91.56 98 ASN A CA 1
ATOM 762 C C . ASN A 1 98 ? -7.018 -6.579 -4.715 1.00 91.56 98 ASN A C 1
ATOM 764 O O . ASN A 1 98 ? -6.761 -6.406 -5.909 1.00 91.56 98 ASN A O 1
ATOM 768 N N . ASP A 1 99 ? -8.193 -6.236 -4.185 1.00 96.00 99 ASP A N 1
ATOM 769 C CA . ASP A 1 99 ? -9.297 -5.678 -4.970 1.00 96.00 99 ASP A CA 1
ATOM 770 C C . ASP A 1 99 ? -8.914 -4.316 -5.568 1.00 96.00 99 ASP A C 1
ATOM 772 O O . ASP A 1 99 ? -9.104 -4.063 -6.762 1.00 96.00 99 ASP A O 1
ATOM 776 N N . THR A 1 100 ? -8.304 -3.449 -4.760 1.00 96.44 100 THR A N 1
ATOM 777 C CA . THR A 1 100 ? -7.908 -2.098 -5.183 1.00 96.44 100 THR A CA 1
ATOM 778 C C . THR A 1 100 ? -6.730 -2.106 -6.157 1.00 96.44 100 THR A C 1
ATOM 780 O O . THR A 1 100 ? -6.723 -1.302 -7.089 1.00 96.44 100 THR A O 1
ATOM 783 N N . ILE A 1 101 ? -5.790 -3.054 -6.044 1.00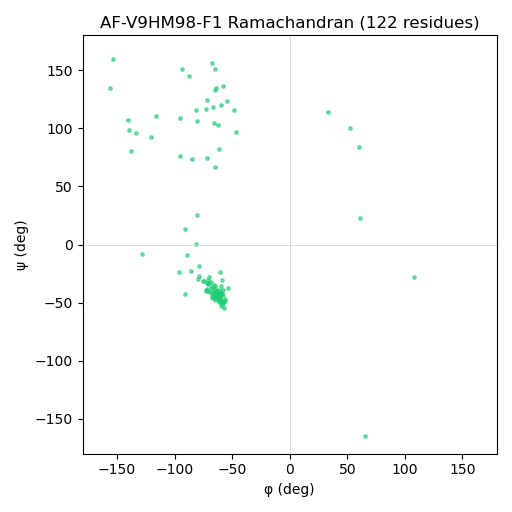 95.12 101 ILE A N 1
ATOM 784 C CA . ILE A 1 101 ? -4.737 -3.266 -7.054 1.00 95.12 101 ILE A CA 1
ATOM 785 C C . ILE A 1 101 ? -5.359 -3.547 -8.426 1.00 95.12 101 ILE A C 1
ATOM 787 O O . ILE A 1 101 ? -4.994 -2.895 -9.407 1.00 95.12 101 ILE A O 1
ATOM 791 N N . ASN A 1 102 ? -6.329 -4.461 -8.505 1.00 94.94 102 ASN A N 1
ATOM 792 C CA . ASN A 1 102 ? -6.985 -4.804 -9.771 1.00 94.94 102 ASN A CA 1
ATOM 793 C C . ASN A 1 102 ? -7.740 -3.609 -10.371 1.00 94.94 102 ASN A C 1
ATOM 795 O O . ASN A 1 102 ? -7.618 -3.338 -11.569 1.00 94.94 102 ASN A O 1
ATOM 799 N N . ILE A 1 103 ? -8.465 -2.857 -9.537 1.00 95.62 103 ILE A N 1
ATOM 800 C CA . ILE A 1 103 ? -9.161 -1.627 -9.943 1.00 95.62 103 ILE A CA 1
ATOM 801 C C . ILE A 1 103 ? -8.167 -0.612 -10.525 1.00 95.62 103 ILE A C 1
ATOM 803 O O . ILE A 1 103 ? -8.381 -0.067 -11.612 1.00 95.62 103 ILE A O 1
ATOM 807 N N . CYS A 1 104 ? -7.064 -0.362 -9.822 1.00 96.88 104 CYS A N 1
ATOM 808 C CA . CYS A 1 104 ? -6.101 0.665 -10.199 1.00 96.88 104 CYS A CA 1
ATOM 809 C C . CYS A 1 104 ? -5.278 0.280 -11.433 1.00 96.88 104 CYS A C 1
ATOM 811 O O . CYS A 1 104 ? -5.072 1.123 -12.308 1.00 96.88 104 CYS A O 1
ATOM 813 N N . ILE A 1 105 ? -4.881 -0.989 -11.570 1.00 94.62 105 ILE A N 1
ATOM 814 C CA . ILE A 1 105 ? -4.237 -1.478 -12.794 1.00 94.62 105 ILE A CA 1
ATOM 815 C C . ILE A 1 105 ? -5.173 -1.280 -13.987 1.00 94.62 105 ILE A C 1
ATOM 817 O O . ILE A 1 105 ? -4.757 -0.685 -14.979 1.00 94.62 105 ILE A O 1
ATOM 821 N N . ALA A 1 106 ? -6.437 -1.711 -13.893 1.00 93.75 106 ALA A N 1
ATOM 822 C CA . ALA A 1 106 ? -7.409 -1.558 -14.978 1.00 93.75 106 ALA A CA 1
ATOM 823 C C . ALA A 1 106 ? -7.611 -0.087 -15.379 1.00 93.75 106 ALA A C 1
ATOM 825 O O . ALA A 1 106 ? -7.688 0.237 -16.568 1.00 93.75 106 ALA A O 1
ATOM 826 N N . LYS A 1 107 ? -7.635 0.819 -14.394 1.00 92.75 107 LYS A N 1
ATOM 827 C CA . LYS A 1 107 ? -7.742 2.265 -14.615 1.00 92.75 107 LYS A CA 1
ATOM 828 C C . LYS A 1 107 ? -6.578 2.805 -15.447 1.00 92.75 107 LYS A C 1
ATOM 830 O O . LYS A 1 107 ? -6.803 3.522 -16.420 1.00 92.75 107 LYS A O 1
ATOM 835 N N . PHE A 1 108 ? -5.336 2.468 -15.101 1.00 89.69 108 PHE A N 1
ATOM 836 C CA . PHE A 1 108 ? -4.164 3.045 -15.770 1.00 89.69 108 PHE A CA 1
ATOM 837 C C . PHE A 1 108 ? -3.736 2.313 -17.043 1.00 89.69 108 PHE A C 1
ATOM 839 O O . PHE A 1 108 ? -3.119 2.932 -17.910 1.00 89.69 108 PHE A O 1
ATOM 846 N N . THR A 1 109 ? -4.085 1.039 -17.219 1.00 88.00 109 THR A N 1
ATOM 847 C CA . THR A 1 109 ? -3.885 0.342 -18.501 1.00 88.00 109 THR A CA 1
ATOM 848 C C . THR A 1 109 ? -4.876 0.826 -19.559 1.00 88.00 109 THR A C 1
ATOM 850 O O . THR A 1 109 ? -4.474 1.085 -20.694 1.00 88.00 109 THR A O 1
ATOM 853 N N . SER A 1 110 ? -6.136 1.066 -19.182 1.00 76.75 110 SER A N 1
ATOM 854 C CA . SER A 1 110 ? -7.149 1.637 -20.083 1.00 76.75 110 SER A CA 1
ATOM 855 C C . SER A 1 110 ? -6.776 3.053 -20.540 1.00 76.75 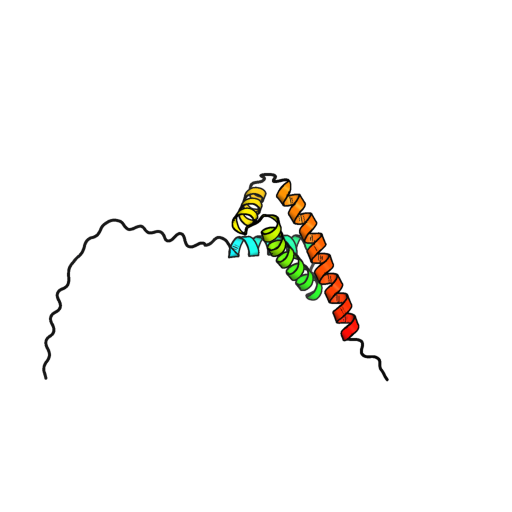110 SER A C 1
ATOM 857 O O . SER A 1 110 ? -6.902 3.377 -21.719 1.00 76.75 110 SER A O 1
ATOM 859 N N . ASN A 1 111 ? -6.226 3.869 -19.634 1.00 70.56 111 ASN A N 1
ATOM 860 C CA . ASN A 1 111 ? -5.768 5.225 -19.949 1.00 70.56 111 ASN A CA 1
ATOM 861 C C . ASN A 1 111 ? -4.535 5.250 -20.871 1.00 70.56 111 ASN A C 1
ATOM 863 O O . ASN A 1 111 ? -4.397 6.160 -21.691 1.00 70.56 111 ASN A O 1
ATOM 867 N N . GLN A 1 112 ? -3.642 4.257 -20.767 1.00 63.16 112 GLN A N 1
ATOM 868 C CA . GLN A 1 112 ? -2.504 4.127 -21.684 1.00 63.16 112 GLN A CA 1
ATOM 869 C C . GLN A 1 112 ? -2.956 3.742 -23.098 1.00 63.16 112 GLN A C 1
ATOM 871 O O . GLN A 1 112 ? -2.479 4.335 -24.063 1.00 63.16 112 GLN A O 1
ATOM 876 N N . ALA A 1 113 ? -3.931 2.837 -23.235 1.00 59.47 113 ALA A N 1
ATOM 877 C CA . ALA A 1 113 ? -4.474 2.457 -24.541 1.00 59.47 113 ALA A CA 1
ATOM 878 C C . ALA A 1 113 ? -5.106 3.651 -25.289 1.00 59.47 113 ALA A C 1
ATOM 880 O O . ALA A 1 113 ? -4.907 3.808 -26.494 1.00 59.47 113 ALA A O 1
ATOM 881 N N . THR A 1 114 ? -5.803 4.544 -24.581 1.00 53.75 114 THR A N 1
ATOM 882 C CA . THR A 1 114 ? -6.397 5.756 -25.175 1.00 53.75 114 THR A CA 1
ATOM 883 C C . THR A 1 114 ? -5.365 6.843 -25.501 1.00 53.75 114 THR A C 1
ATOM 885 O O . THR A 1 114 ? -5.529 7.573 -26.482 1.00 53.75 114 THR A O 1
ATOM 888 N N . ALA A 1 115 ? -4.277 6.939 -24.727 1.00 56.66 115 ALA A N 1
ATOM 889 C CA . ALA A 1 115 ? -3.184 7.881 -24.983 1.00 56.66 115 ALA A CA 1
ATOM 890 C C . ALA A 1 115 ? -2.353 7.479 -26.213 1.00 56.66 115 ALA A C 1
ATOM 892 O O . ALA A 1 115 ? -2.024 8.333 -27.034 1.00 56.66 115 ALA A O 1
ATOM 893 N N . SE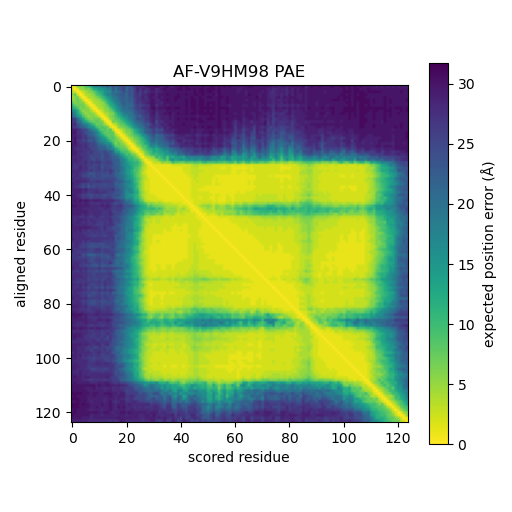R A 1 116 ? -2.078 6.181 -26.389 1.00 54.41 116 SER A N 1
ATOM 894 C CA . SER A 1 116 ? -1.382 5.651 -27.570 1.00 54.41 116 SER A CA 1
ATOM 895 C C . SER A 1 116 ? -2.223 5.720 -28.850 1.00 54.41 116 SER A C 1
ATOM 897 O O . SER A 1 116 ? -1.671 5.847 -29.938 1.00 54.41 116 SER A O 1
ATOM 899 N N . ALA A 1 117 ? -3.555 5.677 -28.738 1.00 50.25 117 ALA A N 1
ATOM 900 C CA . ALA A 1 117 ? -4.456 5.879 -29.874 1.00 50.25 117 ALA A CA 1
ATOM 901 C C . ALA A 1 117 ? -4.554 7.357 -30.299 1.00 50.25 117 ALA A C 1
ATOM 903 O O . ALA A 1 117 ? -4.707 7.647 -31.480 1.00 50.25 117 ALA A O 1
ATOM 904 N N . SER A 1 118 ? -4.424 8.297 -29.356 1.00 55.09 118 SER A N 1
ATOM 905 C CA . SER A 1 118 ? -4.480 9.742 -29.640 1.00 55.09 118 SER A CA 1
ATOM 906 C C . SER A 1 118 ? -3.177 10.310 -30.218 1.00 55.09 118 SER A C 1
ATOM 908 O O . SER A 1 118 ? -3.192 11.387 -30.807 1.00 55.09 118 SER A O 1
ATOM 910 N N . SER A 1 119 ? -2.048 9.609 -30.068 1.00 53.72 119 SER A N 1
ATOM 911 C CA . SER A 1 119 ? -0.761 9.992 -30.668 1.00 53.72 119 SER A CA 1
ATOM 912 C C . SER A 1 119 ? -0.542 9.428 -32.078 1.00 53.72 119 SER A C 1
ATOM 914 O O . SER A 1 119 ? 0.384 9.854 -32.768 1.00 53.72 119 SER A O 1
ATOM 916 N N . ALA A 1 120 ? -1.409 8.524 -32.540 1.00 52.25 120 ALA A N 1
ATOM 917 C CA . ALA A 1 120 ? -1.431 8.025 -33.909 1.00 52.25 120 ALA A CA 1
ATOM 918 C C . ALA A 1 120 ? -2.443 8.821 -34.755 1.00 52.25 120 ALA A C 1
ATOM 920 O O . ALA A 1 120 ? -3.536 8.345 -35.056 1.00 52.25 120 ALA A O 1
ATOM 921 N N . SER A 1 121 ? -2.093 10.048 -35.154 1.00 50.50 121 SER A N 1
ATOM 922 C CA . SER A 1 121 ? -2.833 10.718 -36.234 1.00 50.50 121 SER A CA 1
ATOM 923 C C . SER A 1 121 ? -2.657 9.933 -37.543 1.00 50.50 121 SER A C 1
ATOM 925 O O . SER A 1 121 ? -1.524 9.570 -37.871 1.00 50.50 121 SER A O 1
ATOM 927 N N . PRO A 1 122 ? -3.727 9.686 -38.324 1.00 49.41 122 PRO A N 1
ATOM 928 C CA . PRO A 1 122 ? -3.603 9.052 -39.628 1.00 49.41 122 PRO A CA 1
ATOM 929 C C . PRO A 1 122 ? -2.863 10.003 -40.572 1.00 49.41 122 PRO A C 1
ATOM 931 O O . PRO A 1 122 ? -3.322 11.117 -40.833 1.00 49.41 122 PRO A O 1
ATOM 934 N N . ALA A 1 123 ? -1.701 9.573 -41.065 1.00 46.78 123 ALA A N 1
ATOM 935 C CA . ALA A 1 123 ? -1.025 10.243 -42.166 1.00 46.78 123 ALA A CA 1
ATOM 936 C C . ALA A 1 123 ? -1.964 10.230 -43.382 1.00 46.78 123 ALA A C 1
ATOM 938 O O . ALA A 1 123 ? -2.400 9.161 -43.817 1.00 46.78 123 ALA A O 1
ATOM 939 N N . LYS A 1 124 ? -2.321 11.421 -43.865 1.00 42.25 124 LYS A N 1
ATOM 940 C CA . LYS A 1 124 ? -3.043 11.618 -45.121 1.00 42.25 124 LYS A CA 1
ATOM 941 C C . LYS A 1 124 ? -2.051 11.729 -46.268 1.00 42.25 124 LYS A C 1
ATOM 943 O O . LYS A 1 124 ? -1.011 12.392 -46.057 1.00 42.25 124 LYS A O 1
#

pLDDT: mean 78.15, std 19.82, range [38.16, 97.69]

Mean predicted a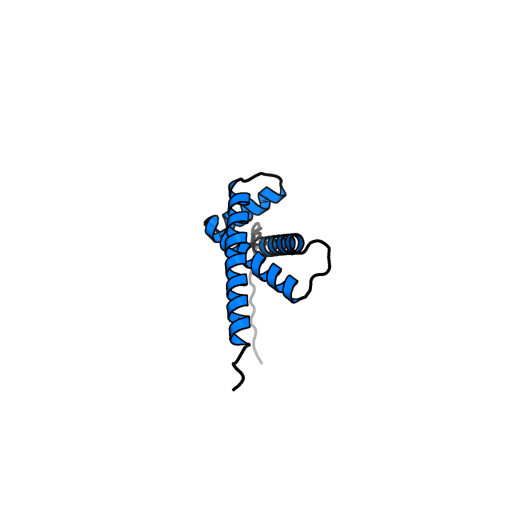ligned error: 13.72 Å

Foldseek 3Di:
DDDDDDDDDDDDPDDDDPVPPPDVPQQVVLLVVQLVVQLCVQVPPDDDDPVSSVLSSQLSNQLLVQLCVQLPHSVSSSVCSVVVVVVDDDVSNVVSSVVSSVVSNVVVVVVVVVVVVVVDDDDD

Sequence (124 aa):
MKKLILISVLLSLTACFDKKQEEPKSTSSIRQNFTKACVQSALGDKPASPEKQQFAQQTCDCVYDEGIKAYGSQNEWENAIKDFDKSVNDPKLQQVSNDTINICIAKFTSNQATASASSASPAK

Solvent-accessible surface area (backbone atoms only — not comparable to full-atom values): 7587 Å² total; per-residue (Å²): 132,89,80,91,81,90,81,91,79,76,93,73,93,74,82,84,79,87,69,72,75,80,64,85,85,60,63,72,58,50,54,50,51,49,32,52,53,47,30,45,65,75,59,48,96,55,92,67,54,71,66,58,48,51,51,38,46,55,33,31,51,42,25,54,59,44,34,21,63,76,57,71,35,61,68,56,33,52,49,53,54,58,37,42,78,70,73,46,87,52,71,65,57,58,51,46,51,56,54,26,46,55,54,28,48,54,55,55,53,54,53,47,57,55,51,60,54,68,71,58,71,81,86,128

Nearest PDB structures (foldseek):
  7ubl-assembly1_A  TM=2.889E-01  e=1.182E+00  Escherichia phage Lambda
  5twa-assembly2_B  TM=3.703E-01  e=8.827E+00  Geodia cydonium
  5twa-assembly1_A  TM=3.149E-01  e=8.360E+00  Geodia cydonium

Secondary structure (DSSP, 8-state):
------------------------TTHHHHHHHHHHHHHHHHHTTSPPPHHHHHHHHHHHHHHHHHHHHHHSSHHHHHHHHHHHTTT---HHHHHHHHHHHHHHHHHHHHHHHHHHHHS-PPP-